Protein AF-A0A927Y6T2-F1 (afdb_monomer_lite)

Structure (mmCIF, N/CA/C/O backbone):
data_AF-A0A927Y6T2-F1
#
_entry.id   AF-A0A927Y6T2-F1
#
loop_
_atom_site.group_PDB
_atom_site.id
_atom_site.type_symbol
_atom_site.label_atom_id
_atom_site.label_alt_id
_atom_site.label_comp_id
_atom_site.label_asym_id
_atom_site.label_entity_id
_atom_site.label_seq_id
_atom_site.pdbx_PDB_ins_code
_atom_site.Cartn_x
_atom_site.Cartn_y
_atom_site.Cartn_z
_atom_site.occupancy
_atom_site.B_iso_or_equiv
_atom_site.auth_seq_id
_atom_site.auth_comp_id
_atom_site.auth_asym_id
_atom_site.auth_atom_id
_atom_site.pdbx_PDB_model_num
ATOM 1 N N . MET A 1 1 ? -35.048 -82.730 -4.575 1.00 40.22 1 MET A N 1
ATOM 2 C CA . MET A 1 1 ? -34.339 -83.095 -3.326 1.00 40.22 1 MET A CA 1
ATOM 3 C C . MET A 1 1 ? -33.021 -82.324 -3.272 1.00 40.22 1 MET A C 1
ATOM 5 O O . MET A 1 1 ? -32.353 -82.282 -4.293 1.00 40.22 1 MET A O 1
ATOM 9 N N . ARG A 1 2 ? -32.660 -81.798 -2.088 1.00 33.69 2 ARG A N 1
ATOM 10 C CA . ARG A 1 2 ? -31.383 -81.151 -1.676 1.00 33.69 2 ARG A CA 1
ATOM 11 C C . ARG A 1 2 ? -31.266 -79.612 -1.761 1.00 33.69 2 ARG A C 1
ATOM 13 O O . ARG A 1 2 ? -30.793 -79.053 -2.735 1.00 33.69 2 ARG A O 1
ATOM 20 N N . LYS A 1 3 ? -31.675 -78.995 -0.643 1.00 33.94 3 LYS A N 1
ATOM 21 C CA . LYS A 1 3 ? -30.929 -78.070 0.244 1.00 33.94 3 LYS A CA 1
ATOM 22 C C . LYS A 1 3 ? -30.087 -76.926 -0.366 1.00 33.94 3 LYS A C 1
ATOM 24 O O . LYS A 1 3 ? -28.969 -77.138 -0.808 1.00 33.94 3 LYS A O 1
ATOM 29 N N . THR A 1 4 ? -30.628 -75.711 -0.227 1.00 39.47 4 THR A N 1
ATOM 30 C CA . THR A 1 4 ? -30.092 -74.548 0.528 1.00 39.47 4 THR A CA 1
ATOM 31 C C . THR A 1 4 ? -28.570 -74.424 0.748 1.00 39.47 4 THR A C 1
ATOM 33 O O . THR A 1 4 ? -28.008 -75.260 1.456 1.00 39.47 4 THR A O 1
ATOM 36 N N . ASN A 1 5 ? -27.972 -73.287 0.347 1.00 39.94 5 ASN A N 1
ATOM 37 C CA . ASN A 1 5 ? -27.474 -72.220 1.249 1.00 39.94 5 ASN A CA 1
ATOM 38 C C . ASN A 1 5 ? -26.170 -71.481 0.809 1.00 39.94 5 ASN A C 1
ATOM 40 O O . ASN A 1 5 ? -25.277 -72.069 0.214 1.00 39.94 5 ASN A O 1
ATOM 44 N N . TYR A 1 6 ? -26.052 -70.250 1.342 1.00 34.34 6 TYR A N 1
ATOM 45 C CA . TYR A 1 6 ? -24.856 -69.556 1.878 1.00 34.34 6 TYR A CA 1
ATOM 46 C C . TYR A 1 6 ? -24.080 -68.516 1.005 1.00 34.34 6 TYR A C 1
ATOM 48 O O . TYR A 1 6 ? -23.145 -68.850 0.295 1.00 34.34 6 TYR A O 1
ATOM 56 N N . TYR A 1 7 ? -24.432 -67.231 1.223 1.00 39.09 7 TYR A N 1
ATOM 57 C CA . TYR A 1 7 ? -23.585 -66.046 1.543 1.00 39.09 7 TYR A CA 1
ATOM 58 C C . TYR A 1 7 ? -22.778 -65.249 0.477 1.00 39.09 7 TYR A C 1
ATOM 60 O O . TYR A 1 7 ? -21.766 -65.692 -0.043 1.00 39.09 7 TYR A O 1
ATOM 68 N N . ASN A 1 8 ? -23.203 -63.978 0.332 1.00 31.61 8 ASN A N 1
ATOM 69 C CA . ASN A 1 8 ? -22.466 -62.698 0.214 1.00 31.61 8 ASN A CA 1
ATOM 70 C C . ASN A 1 8 ? -21.178 -62.559 -0.631 1.00 31.61 8 ASN A C 1
ATOM 72 O O . ASN A 1 8 ? -20.121 -63.031 -0.234 1.00 31.61 8 ASN A O 1
ATOM 76 N N . SER A 1 9 ? -21.218 -61.643 -1.618 1.00 29.38 9 SER A N 1
ATOM 77 C CA . SER A 1 9 ? -20.502 -60.345 -1.547 1.00 29.38 9 SER A CA 1
ATOM 78 C C . SER A 1 9 ? -20.843 -59.398 -2.725 1.00 29.38 9 SER A C 1
ATOM 80 O O . SER A 1 9 ? -20.447 -59.645 -3.857 1.00 29.38 9 SER A O 1
ATOM 82 N N . ILE A 1 10 ? -21.598 -58.330 -2.426 1.00 48.00 10 ILE A N 1
ATOM 83 C CA . ILE A 1 10 ? -21.414 -56.884 -2.735 1.00 48.00 10 ILE A CA 1
ATOM 84 C C . ILE A 1 10 ? -20.350 -56.488 -3.822 1.00 48.00 10 ILE A C 1
ATOM 86 O O . ILE A 1 10 ? -19.271 -57.066 -3.832 1.00 48.00 10 ILE A O 1
ATOM 90 N N . TYR A 1 11 ? -20.489 -55.515 -4.755 1.00 34.22 11 TYR A N 1
ATOM 91 C CA . TYR A 1 11 ? -21.055 -54.146 -4.725 1.00 34.22 11 TYR A CA 1
ATOM 92 C C . TYR A 1 11 ? -21.439 -53.562 -6.116 1.00 34.22 11 TYR A C 1
ATOM 94 O O . TYR A 1 11 ? -20.718 -53.707 -7.096 1.00 34.22 11 TYR A O 1
ATOM 102 N N . ILE A 1 12 ? -22.552 -52.810 -6.108 1.00 40.97 12 ILE A N 1
ATOM 103 C CA . ILE A 1 12 ? -22.848 -51.478 -6.700 1.00 40.97 12 ILE A CA 1
ATOM 104 C C . ILE A 1 12 ? -22.361 -51.158 -8.130 1.00 40.97 12 ILE A C 1
ATOM 106 O O . ILE A 1 12 ? -21.185 -50.921 -8.397 1.00 40.97 12 ILE A O 1
ATOM 110 N N . GLN A 1 13 ? -23.339 -50.976 -9.026 1.00 32.34 13 GLN A N 1
ATOM 111 C CA . GLN A 1 13 ? -23.166 -50.488 -10.396 1.00 32.34 13 GLN A CA 1
ATOM 112 C C . GLN A 1 13 ? -22.947 -48.964 -10.467 1.00 32.34 13 GLN A C 1
ATOM 114 O O . GLN A 1 13 ? -23.752 -48.178 -9.965 1.00 32.34 13 GLN A O 1
ATOM 119 N N . ARG A 1 14 ? -21.878 -48.538 -11.156 1.00 34.53 14 ARG A N 1
ATOM 120 C CA . ARG A 1 14 ? -21.551 -47.130 -11.438 1.00 34.53 14 ARG A CA 1
ATOM 121 C C . ARG A 1 14 ? -22.257 -46.690 -12.732 1.00 34.53 14 ARG A C 1
ATOM 123 O O . ARG A 1 14 ? -21.874 -47.085 -13.829 1.00 34.53 14 ARG A O 1
ATOM 130 N N . ARG A 1 15 ? -23.310 -45.880 -12.592 1.00 37.84 15 ARG A N 1
ATOM 131 C CA . ARG A 1 15 ? -24.145 -45.349 -13.685 1.00 37.84 15 ARG A CA 1
ATOM 132 C C . ARG A 1 15 ? -23.370 -44.306 -14.512 1.00 37.84 15 ARG A C 1
ATOM 134 O O . ARG A 1 15 ? -22.972 -43.272 -13.986 1.00 37.84 15 ARG A O 1
ATOM 141 N N . GLN A 1 16 ? -23.167 -44.573 -15.804 1.00 46.00 16 GLN A N 1
ATOM 142 C CA . GLN A 1 16 ? -22.653 -43.619 -16.800 1.00 46.00 16 GLN A CA 1
ATOM 143 C C . GLN A 1 16 ? -23.782 -42.701 -17.304 1.00 46.00 16 GLN A C 1
ATOM 145 O O . GLN A 1 16 ? -24.806 -43.198 -17.765 1.00 46.00 16 GLN A O 1
ATOM 150 N N . ASN A 1 17 ? -23.570 -41.378 -17.298 1.00 40.16 17 ASN A N 1
ATOM 151 C CA . ASN A 1 17 ? -24.452 -40.392 -1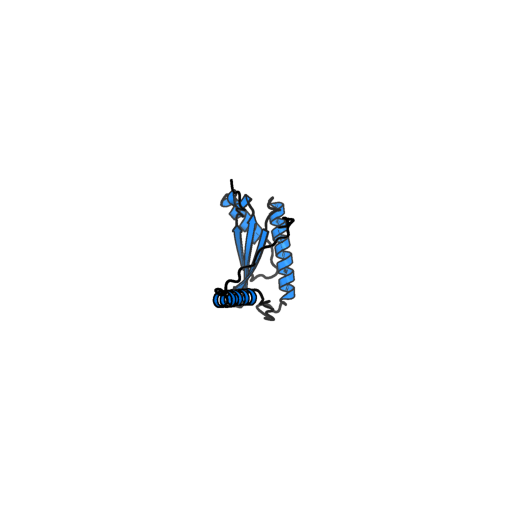7.943 1.00 40.16 17 ASN A CA 1
ATOM 152 C C . ASN A 1 17 ? -23.741 -39.732 -19.141 1.00 40.16 17 ASN A C 1
ATOM 154 O O . ASN A 1 17 ? -22.799 -38.959 -18.975 1.00 40.16 17 ASN A O 1
ATOM 158 N N . ARG A 1 18 ? -24.216 -40.020 -20.361 1.00 52.56 18 ARG A N 1
ATOM 159 C CA . ARG A 1 18 ? -23.760 -39.437 -21.641 1.00 52.56 18 ARG A CA 1
ATOM 160 C C . ARG A 1 18 ? -24.499 -38.129 -21.990 1.00 52.56 18 ARG A C 1
ATOM 162 O O . ARG A 1 18 ? -25.138 -38.048 -23.032 1.00 52.56 18 ARG A O 1
ATOM 169 N N . GLY A 1 19 ? -24.424 -37.114 -21.127 1.00 52.19 19 GLY A N 1
ATOM 170 C CA . GLY A 1 19 ? -25.128 -35.830 -21.326 1.00 52.19 19 GLY A CA 1
ATOM 171 C C . GLY A 1 19 ? -24.274 -34.557 -21.261 1.00 52.19 19 GLY A C 1
ATOM 172 O O . GLY A 1 19 ? -24.795 -33.479 -21.518 1.00 52.19 19 GLY A O 1
ATOM 173 N N . ASN A 1 20 ? -22.977 -34.644 -20.933 1.00 58.09 20 ASN A N 1
ATOM 174 C CA . ASN A 1 20 ? -22.231 -33.478 -20.425 1.00 58.09 20 ASN A CA 1
ATOM 175 C C . ASN A 1 20 ? -20.978 -33.106 -21.234 1.00 58.09 20 ASN A C 1
ATOM 177 O O . ASN A 1 20 ? -20.212 -32.254 -20.800 1.00 58.09 20 ASN A O 1
ATOM 181 N N . THR A 1 21 ? -20.732 -33.707 -22.400 1.00 59.34 21 THR A N 1
ATOM 182 C CA . THR A 1 21 ? -19.471 -33.479 -23.135 1.00 59.34 21 THR A CA 1
ATOM 183 C C . THR A 1 21 ? -19.350 -32.052 -23.671 1.00 59.34 21 THR A C 1
ATOM 185 O O . THR A 1 21 ? -18.297 -31.441 -23.533 1.00 59.34 21 THR A O 1
ATOM 188 N N . ARG A 1 22 ? -20.433 -31.469 -24.203 1.00 63.31 22 ARG A N 1
ATOM 189 C CA . ARG A 1 22 ? -20.444 -30.072 -24.684 1.00 63.31 22 ARG A CA 1
ATOM 190 C C . ARG A 1 22 ? -20.280 -29.052 -23.553 1.00 63.31 22 ARG A C 1
ATOM 192 O O . ARG A 1 22 ? -19.542 -28.087 -23.711 1.00 63.31 22 ARG A O 1
ATOM 199 N N . LEU A 1 23 ? -20.915 -29.297 -22.405 1.00 60.97 23 LEU A N 1
ATOM 200 C CA . LEU A 1 23 ? -20.782 -28.452 -21.213 1.00 60.97 23 LEU A CA 1
ATOM 201 C C . LEU A 1 23 ? -19.383 -28.565 -20.593 1.00 60.97 23 LEU A C 1
ATOM 203 O O . LEU A 1 23 ? -18.822 -27.560 -20.173 1.00 60.97 23 LEU A O 1
ATOM 207 N N . ALA A 1 24 ? -18.790 -29.762 -20.600 1.00 70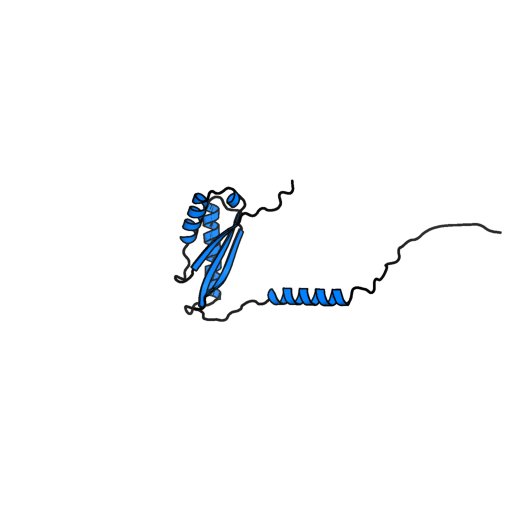.25 24 ALA A N 1
ATOM 208 C CA . ALA A 1 24 ? -17.421 -29.974 -20.140 1.00 70.25 24 ALA A CA 1
ATOM 209 C C . ALA A 1 24 ? -16.398 -29.248 -21.027 1.00 70.25 24 ALA A C 1
ATOM 211 O O . ALA A 1 24 ? -15.476 -28.628 -20.507 1.00 70.25 24 ALA A O 1
ATOM 212 N N . ILE A 1 25 ? -16.585 -29.262 -22.352 1.00 76.88 25 ILE A N 1
ATOM 213 C CA . ILE A 1 25 ? -15.715 -28.531 -23.288 1.00 76.88 25 ILE A CA 1
ATOM 214 C C . ILE A 1 25 ? -15.839 -27.016 -23.077 1.00 76.88 25 ILE A C 1
ATOM 216 O O . ILE A 1 25 ? -14.824 -26.328 -23.007 1.00 76.88 25 ILE A O 1
ATOM 220 N N . ALA A 1 26 ? -17.061 -26.497 -22.917 1.00 76.44 26 ALA A N 1
ATOM 221 C CA . ALA A 1 26 ? -17.281 -25.076 -22.645 1.00 76.44 26 ALA A CA 1
ATOM 222 C C . ALA A 1 26 ? -16.663 -24.638 -21.305 1.00 76.44 26 ALA A C 1
ATOM 224 O O . ALA A 1 26 ? -16.003 -23.605 -21.241 1.00 76.44 26 ALA A O 1
ATOM 225 N N . ALA A 1 27 ? -16.807 -25.448 -20.251 1.00 75.56 27 ALA A N 1
ATOM 226 C CA . ALA A 1 27 ? -16.199 -25.174 -18.951 1.00 75.56 27 ALA A CA 1
ATOM 227 C C . ALA A 1 27 ? -14.663 -25.163 -19.024 1.00 75.56 27 ALA A C 1
ATOM 229 O O . ALA A 1 27 ? -14.031 -24.269 -18.468 1.00 75.56 27 ALA A O 1
ATOM 230 N N . LEU A 1 28 ? -14.060 -26.104 -19.757 1.00 79.12 28 LEU A N 1
ATOM 231 C CA . LEU A 1 28 ? -12.610 -26.140 -19.967 1.00 79.12 28 LEU A CA 1
ATOM 232 C C . LEU A 1 28 ? -12.108 -24.924 -20.754 1.00 79.12 28 LEU A C 1
ATOM 234 O O . LEU A 1 28 ? -11.069 -24.376 -20.401 1.00 79.12 28 LEU A O 1
ATOM 238 N N . ALA A 1 29 ? -12.848 -24.466 -21.768 1.00 79.44 29 ALA A N 1
ATOM 239 C CA . ALA A 1 29 ? -12.498 -23.261 -22.518 1.00 79.44 29 ALA A CA 1
ATOM 240 C C . ALA A 1 29 ? -12.544 -22.002 -21.636 1.00 79.44 29 ALA A C 1
ATOM 242 O O . ALA A 1 29 ? -11.630 -21.185 -21.690 1.00 79.44 29 ALA A O 1
ATOM 243 N N . VAL A 1 30 ? -13.558 -21.870 -20.773 1.00 78.06 30 VAL A N 1
ATOM 244 C CA . VAL A 1 30 ? -13.659 -20.755 -19.817 1.00 78.06 30 VAL A CA 1
ATOM 245 C C . VAL A 1 30 ? -12.519 -20.795 -18.799 1.00 78.06 30 VAL A C 1
ATOM 247 O O . VAL A 1 30 ? -11.891 -19.769 -18.560 1.00 78.06 30 VAL A O 1
ATOM 250 N N . ILE A 1 31 ? -12.194 -21.969 -18.251 1.00 78.44 31 ILE A N 1
ATOM 251 C CA . ILE A 1 31 ? -11.050 -22.138 -17.341 1.00 78.44 31 ILE A CA 1
ATOM 252 C C . ILE A 1 31 ? -9.744 -21.764 -18.049 1.00 78.44 31 ILE A C 1
ATOM 254 O O . ILE A 1 31 ? -8.933 -21.044 -17.480 1.00 78.44 31 ILE A O 1
ATOM 258 N N . PHE A 1 32 ? -9.560 -22.182 -19.304 1.00 75.19 32 PHE A N 1
ATOM 259 C CA . PHE A 1 32 ? -8.371 -21.850 -20.088 1.00 75.19 32 PHE A CA 1
ATOM 260 C C . PHE A 1 32 ? -8.256 -20.344 -20.357 1.00 75.19 32 PHE A C 1
ATOM 262 O O . PHE A 1 32 ? -7.172 -19.789 -20.224 1.00 75.19 32 PHE A O 1
ATOM 269 N N . ILE A 1 33 ? -9.368 -19.667 -20.663 1.00 73.56 33 ILE A N 1
ATOM 270 C CA . ILE A 1 33 ? -9.420 -18.208 -20.825 1.00 73.56 33 ILE A CA 1
ATOM 271 C C . ILE A 1 33 ? -9.069 -17.508 -19.503 1.00 73.56 33 ILE A C 1
ATOM 273 O O . ILE A 1 33 ? -8.214 -16.628 -19.493 1.00 73.56 33 ILE A O 1
ATOM 277 N N . ILE A 1 34 ? -9.662 -17.928 -18.380 1.00 70.69 34 ILE A N 1
ATOM 278 C CA . ILE A 1 34 ? -9.364 -17.377 -17.047 1.00 70.69 34 ILE A CA 1
ATOM 279 C C . ILE A 1 34 ? -7.879 -17.572 -16.698 1.00 70.69 34 ILE A C 1
ATOM 281 O O . ILE A 1 34 ? -7.220 -16.630 -16.265 1.00 70.69 34 ILE A O 1
ATOM 285 N N . CYS A 1 35 ? -7.325 -18.762 -16.941 1.00 66.50 35 CYS A N 1
ATOM 286 C CA . CYS A 1 35 ? -5.905 -19.039 -16.732 1.00 66.50 35 CYS A CA 1
ATOM 287 C C . CYS A 1 35 ? -5.008 -18.214 -17.668 1.00 66.50 35 CYS A C 1
ATOM 289 O O . CYS A 1 35 ? -3.954 -17.758 -17.241 1.00 66.50 35 CYS A O 1
ATOM 291 N N . PHE A 1 36 ? -5.423 -17.975 -18.914 1.00 64.12 36 PHE A N 1
ATOM 292 C CA . PHE A 1 36 ? -4.676 -17.153 -19.867 1.00 64.12 36 PHE A CA 1
ATOM 293 C C . PHE A 1 36 ? -4.618 -15.677 -19.435 1.00 64.12 36 PHE A C 1
ATOM 295 O O . PHE A 1 36 ? -3.563 -15.057 -19.542 1.00 64.12 36 PHE A O 1
ATOM 302 N N . PHE A 1 37 ? -5.695 -15.135 -18.853 1.00 58.84 37 PHE A N 1
ATOM 303 C CA . PHE A 1 37 ? -5.696 -13.785 -18.271 1.00 58.84 37 PHE A CA 1
ATOM 304 C C . PHE A 1 37 ? -4.860 -13.666 -16.983 1.00 58.84 37 PHE A C 1
ATOM 306 O O . PHE A 1 37 ? -4.368 -12.582 -16.684 1.00 58.84 37 PHE A O 1
ATOM 313 N N . MET A 1 38 ? -4.653 -14.756 -16.237 1.00 53.59 38 MET A N 1
ATOM 314 C CA . MET A 1 38 ? -3.828 -14.756 -15.017 1.00 53.59 38 MET A CA 1
ATOM 315 C C . MET A 1 38 ? -2.321 -14.945 -15.277 1.00 53.59 38 MET A C 1
ATOM 317 O O . MET A 1 38 ? -1.523 -14.737 -14.366 1.00 53.59 38 MET A O 1
ATOM 321 N N . VAL A 1 39 ? -1.912 -15.344 -16.491 1.00 53.56 39 VAL A N 1
ATOM 322 C CA . VAL A 1 39 ? -0.529 -15.764 -16.815 1.00 53.56 39 VAL A CA 1
ATOM 323 C C . VAL A 1 39 ? 0.149 -14.829 -17.824 1.00 53.56 39 VAL A C 1
ATOM 325 O O . VAL A 1 39 ? 1.070 -15.223 -18.529 1.00 53.56 39 VAL A O 1
ATOM 328 N N . LEU A 1 40 ? -0.230 -13.554 -17.879 1.00 46.19 40 LEU A N 1
ATOM 329 C CA . LEU A 1 40 ? 0.653 -12.550 -18.473 1.00 46.19 40 LEU A CA 1
ATOM 330 C C . LEU A 1 40 ? 1.523 -11.966 -17.356 1.00 46.19 40 LEU A C 1
ATOM 332 O O . LEU A 1 40 ? 1.114 -10.990 -16.727 1.00 46.19 40 LEU A O 1
ATOM 336 N N . PRO A 1 41 ? 2.731 -12.506 -17.082 1.00 48.19 41 PRO A N 1
ATOM 337 C CA . PRO A 1 41 ? 3.742 -11.678 -16.464 1.00 48.19 41 PRO A CA 1
ATOM 338 C C . PRO A 1 41 ? 3.970 -10.537 -17.452 1.00 48.19 41 PRO A C 1
ATOM 340 O O . PRO A 1 41 ? 4.545 -10.738 -18.525 1.00 48.19 41 PRO A O 1
ATOM 343 N N . VAL A 1 42 ? 3.465 -9.347 -17.127 1.00 53.41 42 VAL A N 1
ATOM 344 C CA . VAL A 1 42 ? 3.843 -8.115 -17.814 1.00 53.41 42 VAL A CA 1
ATOM 345 C C . VAL A 1 42 ? 5.306 -7.874 -17.450 1.00 53.41 42 VAL A C 1
ATOM 347 O O . VAL A 1 42 ? 5.650 -7.043 -16.620 1.00 53.41 42 VAL A O 1
ATOM 350 N N . ASN A 1 43 ? 6.194 -8.645 -18.074 1.00 45.56 43 ASN A N 1
ATOM 351 C CA . ASN A 1 43 ? 7.594 -8.310 -18.225 1.00 45.56 43 ASN A CA 1
ATOM 352 C C . ASN A 1 43 ? 7.642 -7.208 -19.281 1.00 45.56 43 ASN A C 1
ATOM 354 O O . ASN A 1 43 ? 8.091 -7.406 -20.411 1.00 45.56 43 ASN A O 1
ATOM 358 N N . GLY A 1 44 ? 7.097 -6.047 -18.927 1.00 41.06 44 GLY A N 1
ATOM 359 C CA . GLY A 1 44 ? 7.302 -4.835 -19.681 1.00 41.06 44 GLY A CA 1
ATOM 360 C C . GLY A 1 44 ? 8.766 -4.461 -19.527 1.00 41.06 44 GLY A C 1
ATOM 361 O O . GLY A 1 44 ? 9.126 -3.741 -18.604 1.00 41.06 44 GLY A O 1
ATOM 362 N N . LYS A 1 45 ? 9.621 -4.917 -20.449 1.00 43.06 45 LYS A N 1
ATOM 363 C CA . LYS A 1 45 ? 10.870 -4.219 -20.793 1.00 43.06 45 LYS A CA 1
ATOM 364 C C . LYS A 1 45 ? 10.494 -2.901 -21.472 1.00 43.06 45 LYS A C 1
ATOM 366 O O . LYS A 1 45 ? 10.721 -2.701 -22.657 1.00 43.06 45 LYS A O 1
ATOM 371 N N . GLY A 1 46 ? 9.817 -2.044 -20.728 1.00 42.12 46 GLY A N 1
ATOM 372 C CA . GLY A 1 46 ? 9.478 -0.703 -21.131 1.00 42.12 46 GLY A CA 1
ATOM 373 C C . GLY A 1 46 ? 10.277 0.226 -20.251 1.00 42.12 46 GLY A C 1
ATOM 374 O O . GLY A 1 46 ? 10.030 0.321 -19.052 1.00 42.12 46 GLY A O 1
ATOM 375 N N . THR A 1 47 ? 11.263 0.884 -20.841 1.00 47.34 47 THR A N 1
ATOM 376 C CA . THR A 1 47 ? 11.852 2.093 -20.277 1.00 47.34 47 THR A CA 1
ATOM 377 C C . THR A 1 47 ? 10.771 3.172 -20.290 1.00 47.34 47 THR A C 1
ATOM 379 O O . THR A 1 47 ? 10.706 3.973 -21.216 1.00 47.34 47 THR A O 1
ATOM 382 N N . TYR A 1 48 ? 9.864 3.134 -19.316 1.00 52.09 48 TYR A N 1
ATOM 383 C CA . TYR A 1 48 ? 8.845 4.157 -19.122 1.00 52.09 48 TYR A CA 1
ATOM 384 C C . TYR A 1 48 ? 9.328 5.140 -18.050 1.00 52.09 48 TYR A C 1
ATOM 386 O O . TYR A 1 48 ? 9.685 4.737 -16.937 1.00 52.09 48 TYR A O 1
ATOM 394 N N . GLY A 1 49 ? 9.369 6.418 -18.432 1.00 54.34 49 GLY A N 1
ATOM 395 C CA . GLY A 1 49 ? 9.543 7.574 -17.553 1.00 54.34 49 GLY A CA 1
ATOM 396 C C . GLY A 1 49 ? 10.976 8.072 -17.408 1.00 54.34 49 GLY A C 1
ATOM 397 O O . GLY A 1 49 ? 11.316 9.108 -17.959 1.00 54.34 49 GLY A O 1
ATOM 398 N N . ASN A 1 50 ? 11.831 7.345 -16.684 1.00 58.94 50 ASN A N 1
ATOM 399 C CA . ASN A 1 50 ? 13.032 7.962 -16.089 1.00 58.94 50 ASN A CA 1
ATOM 400 C C . ASN A 1 50 ? 14.353 7.194 -16.299 1.00 58.94 50 ASN A C 1
ATOM 402 O O . ASN A 1 50 ? 15.350 7.469 -15.636 1.00 58.94 50 ASN A O 1
ATOM 406 N N . GLY A 1 51 ? 14.388 6.203 -17.199 1.00 66.81 51 GLY A N 1
ATOM 407 C CA . GLY A 1 51 ? 15.592 5.388 -17.451 1.00 66.81 51 GLY A CA 1
ATOM 408 C C . GLY A 1 51 ? 15.959 4.413 -16.319 1.00 66.81 51 GLY A C 1
ATOM 409 O O . GLY A 1 51 ? 16.987 3.742 -16.390 1.00 66.81 51 GLY A O 1
ATOM 410 N N . VAL A 1 52 ? 15.112 4.310 -15.293 1.00 77.25 52 VAL A N 1
ATOM 411 C CA . VAL A 1 52 ? 15.239 3.371 -14.173 1.00 77.25 52 VAL A CA 1
ATOM 412 C C . VAL A 1 52 ? 14.715 1.994 -14.593 1.00 77.25 52 VAL A C 1
ATOM 414 O O . VAL A 1 52 ? 13.707 1.887 -15.295 1.00 77.25 52 VAL A O 1
ATOM 417 N N . SER A 1 53 ? 15.412 0.926 -14.195 1.00 83.12 53 SER A N 1
ATOM 418 C CA . SER A 1 53 ? 15.017 -0.439 -14.550 1.00 83.12 53 SER A CA 1
ATOM 419 C C . SER A 1 53 ? 13.774 -0.883 -13.776 1.00 83.12 53 SER A C 1
ATOM 421 O O . SER A 1 53 ? 13.534 -0.467 -12.642 1.00 83.12 53 SER A O 1
ATOM 423 N N . GLU A 1 54 ? 12.993 -1.786 -14.368 1.00 83.00 54 GLU A N 1
ATOM 424 C CA . GLU A 1 54 ? 11.823 -2.370 -13.703 1.00 83.00 54 GLU A CA 1
ATOM 425 C C . GLU A 1 54 ? 12.203 -3.112 -12.406 1.00 83.00 54 GLU A C 1
ATOM 427 O O . GLU A 1 54 ? 11.454 -3.083 -11.436 1.00 83.00 54 GLU A O 1
ATOM 432 N N . GLU A 1 55 ? 13.398 -3.709 -12.338 1.00 86.25 55 GLU A N 1
ATOM 433 C CA . GLU A 1 55 ? 13.926 -4.340 -11.119 1.00 86.25 55 GLU A CA 1
ATOM 434 C C . GLU A 1 55 ? 14.144 -3.324 -9.988 1.00 86.25 55 GLU A C 1
ATOM 436 O O . GLU A 1 55 ? 13.838 -3.603 -8.827 1.00 86.25 55 GLU A O 1
ATOM 441 N N . THR A 1 56 ? 14.636 -2.124 -10.317 1.00 86.06 56 THR A N 1
ATOM 442 C CA . THR A 1 56 ? 14.782 -1.039 -9.343 1.00 86.06 56 THR A CA 1
ATOM 443 C C . THR A 1 56 ? 13.421 -0.584 -8.824 1.00 86.06 56 THR A C 1
ATOM 445 O O . THR A 1 56 ? 13.262 -0.445 -7.611 1.00 86.06 56 THR A O 1
ATOM 448 N N . TYR A 1 57 ? 12.420 -0.441 -9.699 1.00 86.94 57 TYR A N 1
ATOM 449 C CA . TYR A 1 57 ? 11.055 -0.146 -9.256 1.00 86.94 57 TYR A CA 1
ATOM 450 C C . TYR A 1 57 ? 10.507 -1.242 -8.346 1.00 86.94 57 TYR A C 1
ATOM 452 O O . TYR A 1 57 ? 10.022 -0.933 -7.266 1.00 86.94 57 TYR A O 1
ATOM 460 N N . GLN A 1 58 ? 10.662 -2.521 -8.695 1.00 88.88 58 GLN A N 1
ATOM 461 C CA . GLN A 1 58 ? 10.221 -3.626 -7.834 1.00 88.88 58 GLN A CA 1
ATOM 462 C C . GLN A 1 58 ? 10.861 -3.580 -6.438 1.00 88.88 58 GLN A C 1
ATOM 464 O O . GLN A 1 58 ? 10.198 -3.882 -5.439 1.00 88.88 58 GLN A O 1
ATOM 469 N N . ALA A 1 59 ? 12.136 -3.189 -6.347 1.00 90.44 59 ALA A N 1
ATOM 470 C CA . ALA A 1 59 ? 12.814 -3.003 -5.069 1.00 90.44 59 ALA A CA 1
ATOM 471 C C . ALA A 1 59 ? 12.217 -1.835 -4.266 1.00 90.44 59 ALA A C 1
ATOM 473 O O . ALA A 1 59 ? 11.938 -1.998 -3.076 1.00 90.44 59 ALA A O 1
ATOM 474 N N . TRP A 1 60 ? 11.967 -0.691 -4.909 1.00 92.31 60 TRP A N 1
ATOM 475 C CA . TRP A 1 60 ? 11.324 0.468 -4.281 1.00 92.31 60 TRP A CA 1
ATOM 476 C C . TRP A 1 60 ? 9.901 0.167 -3.828 1.00 92.31 60 TRP A C 1
ATOM 478 O O . TRP A 1 60 ? 9.550 0.450 -2.691 1.00 92.31 60 TRP A O 1
ATOM 488 N N . GLU A 1 61 ? 9.104 -0.487 -4.667 1.00 91.75 61 GLU A N 1
ATOM 489 C CA . GLU A 1 61 ? 7.749 -0.923 -4.343 1.00 91.75 61 GLU A CA 1
ATOM 490 C C . GLU A 1 61 ? 7.725 -1.869 -3.133 1.00 91.75 61 GLU A C 1
ATOM 492 O O . GLU A 1 61 ? 6.840 -1.793 -2.278 1.00 91.75 61 GLU A O 1
ATOM 497 N N . LYS A 1 62 ? 8.700 -2.782 -3.040 1.00 92.44 62 LYS A N 1
ATOM 498 C CA . LYS A 1 62 ? 8.827 -3.694 -1.899 1.00 92.44 62 LYS A CA 1
ATOM 499 C C . LYS A 1 62 ? 9.201 -2.951 -0.617 1.00 92.44 62 LYS A C 1
ATOM 501 O O . LYS A 1 62 ? 8.614 -3.251 0.421 1.00 92.44 62 LYS A O 1
ATOM 506 N N . ALA A 1 63 ? 10.151 -2.020 -0.690 1.00 92.75 63 ALA A N 1
ATOM 507 C CA . ALA A 1 63 ? 10.538 -1.185 0.445 1.00 92.75 63 ALA A CA 1
ATOM 508 C C . ALA A 1 63 ? 9.357 -0.325 0.914 1.00 92.75 63 ALA A C 1
ATOM 510 O O . ALA A 1 63 ? 8.969 -0.399 2.073 1.00 92.75 63 ALA A O 1
ATOM 511 N N . TYR A 1 64 ? 8.682 0.344 -0.018 1.00 93.00 64 TYR A N 1
ATOM 512 C CA . TYR A 1 64 ? 7.517 1.175 0.261 1.00 93.00 64 TYR A CA 1
ATOM 513 C C . TYR A 1 64 ? 6.387 0.402 0.957 1.00 93.00 64 TYR A C 1
ATOM 515 O O . TYR A 1 64 ? 5.830 0.863 1.951 1.00 93.00 64 TYR A O 1
ATOM 523 N N . ARG A 1 65 ? 6.083 -0.826 0.506 1.00 92.31 65 ARG A N 1
ATOM 524 C CA . ARG A 1 65 ? 5.113 -1.696 1.201 1.00 92.31 65 ARG A CA 1
ATOM 525 C C . ARG A 1 65 ? 5.532 -2.010 2.639 1.00 92.31 65 ARG A C 1
ATOM 527 O O . ARG A 1 65 ? 4.667 -2.109 3.507 1.00 92.31 65 ARG A O 1
ATOM 534 N N . SER A 1 66 ? 6.830 -2.183 2.889 1.00 92.44 66 SER A N 1
ATOM 535 C CA . SER A 1 66 ? 7.365 -2.391 4.238 1.00 92.44 66 SER A CA 1
ATOM 536 C C . SER A 1 66 ? 7.188 -1.145 5.107 1.00 92.44 66 SER A C 1
ATOM 538 O O . SER A 1 66 ? 6.724 -1.259 6.239 1.00 92.44 66 SER A O 1
ATOM 540 N N . ASP A 1 67 ? 7.474 0.036 4.565 1.00 92.69 67 ASP A N 1
ATOM 541 C CA . ASP A 1 67 ? 7.366 1.307 5.287 1.00 92.69 67 ASP A CA 1
ATOM 542 C C . ASP A 1 67 ? 5.904 1.626 5.639 1.00 92.69 67 ASP A C 1
ATOM 544 O O . ASP A 1 67 ? 5.577 1.940 6.786 1.00 92.69 67 ASP A O 1
ATOM 548 N N . VAL A 1 68 ? 4.982 1.432 4.687 1.00 92.62 68 VAL A N 1
ATOM 549 C CA . VAL A 1 68 ? 3.530 1.522 4.924 1.00 92.62 68 VAL A CA 1
ATOM 550 C C . VAL A 1 68 ? 3.098 0.551 6.026 1.00 92.62 68 VAL A C 1
ATOM 552 O O . VAL A 1 68 ? 2.334 0.911 6.925 1.00 92.62 68 VAL A O 1
ATOM 555 N N . LYS A 1 69 ? 3.605 -0.687 6.000 1.00 91.69 69 LYS A N 1
ATOM 556 C CA . LYS A 1 69 ? 3.297 -1.693 7.021 1.00 91.69 69 LYS A CA 1
ATOM 557 C C . LYS A 1 69 ? 3.808 -1.287 8.405 1.00 91.69 69 LYS A C 1
ATOM 559 O O . LYS A 1 69 ? 3.120 -1.530 9.400 1.00 91.69 69 LYS A O 1
ATOM 564 N N . GLU A 1 70 ? 4.970 -0.650 8.488 1.00 93.50 70 GLU A N 1
ATOM 565 C CA . GLU A 1 70 ? 5.508 -0.123 9.741 1.00 93.50 70 GLU A CA 1
ATOM 566 C C . GLU A 1 70 ? 4.630 1.006 10.302 1.00 93.50 70 GLU A C 1
ATOM 568 O O . GLU A 1 70 ? 4.295 0.990 11.489 1.00 93.50 70 GLU A O 1
ATOM 573 N N . VAL A 1 71 ? 4.188 1.943 9.455 1.00 93.12 71 VAL A N 1
ATOM 574 C CA . VAL A 1 71 ? 3.254 3.017 9.845 1.00 93.12 71 VAL A CA 1
ATOM 575 C C . VAL A 1 71 ? 1.960 2.438 10.417 1.00 93.12 71 VAL A C 1
ATOM 577 O O . VAL A 1 71 ? 1.530 2.830 11.505 1.00 93.12 71 VAL A O 1
ATOM 580 N N . LEU A 1 72 ? 1.365 1.462 9.725 1.00 92.44 72 LEU A N 1
ATOM 581 C CA . LEU A 1 72 ? 0.154 0.778 10.184 1.00 92.44 72 LEU A CA 1
ATOM 582 C C . LEU A 1 72 ? 0.378 0.090 11.535 1.00 92.44 72 LEU A C 1
ATOM 584 O O . LEU A 1 72 ? -0.443 0.216 12.442 1.00 92.44 72 LEU A O 1
ATOM 588 N N . THR A 1 73 ? 1.525 -0.565 11.712 1.00 92.00 73 THR A N 1
ATOM 589 C CA . THR A 1 73 ? 1.894 -1.217 12.977 1.00 92.00 73 THR A CA 1
ATOM 590 C C . THR A 1 73 ? 2.003 -0.203 14.121 1.00 92.00 73 THR A C 1
ATOM 592 O O . THR A 1 73 ? 1.429 -0.420 15.187 1.00 92.00 73 THR A O 1
ATOM 595 N N . LYS A 1 74 ? 2.645 0.953 13.895 1.00 93.00 74 LYS A N 1
ATOM 596 C CA . LYS A 1 74 ? 2.749 2.045 14.886 1.00 93.00 74 LYS A CA 1
ATOM 597 C C . LYS A 1 74 ? 1.391 2.637 15.276 1.00 93.00 74 LYS A C 1
ATOM 599 O O . LYS A 1 74 ? 1.237 3.118 16.394 1.00 93.00 74 LYS A O 1
ATOM 604 N N . LYS A 1 75 ? 0.404 2.586 14.378 1.00 89.12 75 LYS A N 1
ATOM 605 C CA . LYS A 1 75 ? -0.983 3.021 14.625 1.00 89.12 75 LYS A CA 1
ATOM 606 C C . LYS A 1 75 ? -1.872 1.913 15.229 1.00 89.12 75 LYS A C 1
ATOM 608 O O . LYS A 1 75 ? -3.06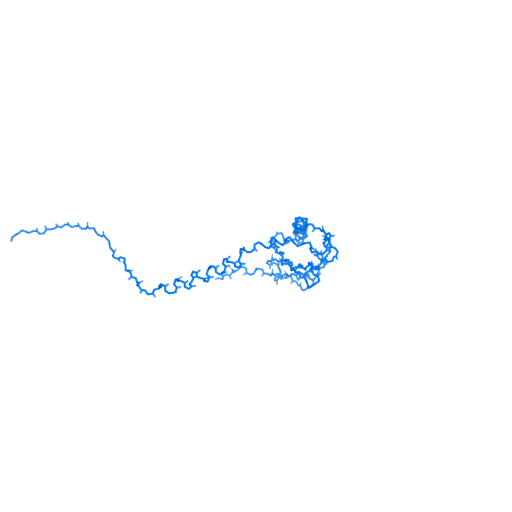8 2.130 15.424 1.00 89.12 75 LYS A O 1
ATOM 613 N N . GLY A 1 76 ? -1.308 0.747 15.563 1.00 92.19 76 GLY A N 1
ATOM 614 C CA . GLY A 1 76 ? -2.043 -0.382 16.147 1.00 92.19 76 GLY A CA 1
ATOM 615 C C . GLY A 1 76 ? -2.923 -1.126 15.138 1.00 92.19 76 GLY A C 1
ATOM 616 O O . GLY A 1 76 ? -4.014 -1.573 15.487 1.00 92.19 76 GLY A O 1
ATOM 617 N N . LEU A 1 77 ? -2.481 -1.181 13.879 1.00 88.81 77 LEU A N 1
ATOM 618 C CA . LEU A 1 77 ? -3.120 -1.870 12.753 1.00 88.81 77 LEU A CA 1
ATOM 619 C C . LEU A 1 77 ? -2.176 -2.953 12.188 1.00 88.81 77 LEU A C 1
ATOM 621 O O . LEU A 1 77 ? -2.022 -3.119 10.974 1.00 88.81 77 LEU A O 1
ATOM 625 N N . ASP A 1 78 ? -1.485 -3.670 13.072 1.00 88.06 78 ASP A N 1
ATOM 626 C CA . ASP A 1 78 ? -0.456 -4.674 12.772 1.00 88.06 78 ASP A CA 1
ATOM 627 C C . ASP A 1 78 ? -0.984 -5.853 11.942 1.00 88.06 78 ASP A C 1
ATOM 629 O O . ASP A 1 78 ? -0.260 -6.399 11.108 1.00 88.06 78 ASP A O 1
ATOM 633 N N . MET A 1 79 ? -2.272 -6.173 12.059 1.00 86.25 79 MET A N 1
ATOM 634 C CA . MET A 1 79 ? -2.932 -7.230 11.286 1.00 86.25 79 MET A CA 1
ATOM 635 C C . MET A 1 79 ? -3.400 -6.775 9.892 1.00 86.25 79 MET A C 1
ATOM 637 O O . MET A 1 79 ? -4.108 -7.510 9.208 1.00 86.25 79 MET A O 1
ATOM 641 N N . SER A 1 80 ? -2.995 -5.583 9.427 1.00 85.50 80 SER A N 1
ATOM 642 C CA . SER A 1 80 ? -3.456 -5.057 8.131 1.00 85.50 80 SER A CA 1
ATOM 643 C C . SER A 1 80 ? -2.915 -5.839 6.933 1.00 85.50 80 SER A C 1
ATOM 645 O O . SER A 1 80 ? -1.703 -6.040 6.817 1.00 85.50 80 SER A O 1
ATOM 647 N N . GLY A 1 81 ? -3.778 -6.187 5.983 1.00 86.38 81 GLY A N 1
ATOM 648 C CA . GLY A 1 81 ? -3.351 -6.583 4.639 1.00 86.38 81 GLY A CA 1
ATOM 649 C C . GLY A 1 81 ? -3.032 -5.344 3.803 1.00 86.38 81 GLY A C 1
ATOM 650 O O . GLY A 1 81 ? -3.809 -4.396 3.826 1.00 86.38 81 GLY A O 1
ATOM 651 N N . VAL A 1 82 ? -1.914 -5.334 3.071 1.00 88.25 82 VAL A N 1
ATOM 652 C CA . VAL A 1 82 ? -1.558 -4.240 2.150 1.00 88.25 82 VAL A CA 1
ATOM 653 C C . VAL A 1 82 ? -1.387 -4.814 0.752 1.00 88.25 82 VAL A C 1
ATOM 655 O O . VAL A 1 82 ? -0.487 -5.619 0.513 1.00 88.25 82 VAL A O 1
ATOM 658 N N . THR A 1 83 ? -2.242 -4.378 -0.163 1.00 87.19 83 THR A N 1
ATOM 659 C CA . THR A 1 83 ? -2.171 -4.701 -1.587 1.00 87.19 83 THR A CA 1
ATOM 660 C C . THR A 1 83 ? -1.820 -3.433 -2.343 1.00 87.19 83 THR A C 1
ATOM 662 O O . THR A 1 83 ? -2.410 -2.388 -2.097 1.00 87.19 83 THR A O 1
ATOM 665 N N . MET A 1 84 ? -0.856 -3.519 -3.255 1.00 87.38 84 MET A N 1
ATOM 666 C CA . MET A 1 84 ? -0.467 -2.394 -4.097 1.00 87.38 84 MET A CA 1
ATOM 667 C C . MET A 1 84 ? -0.611 -2.792 -5.557 1.00 87.38 84 MET A C 1
ATOM 669 O O . MET A 1 84 ? -0.005 -3.773 -5.993 1.00 87.38 84 MET A O 1
ATOM 673 N N . THR A 1 85 ? -1.416 -2.040 -6.294 1.00 86.25 85 THR A N 1
ATOM 674 C CA . THR A 1 85 ? -1.662 -2.238 -7.718 1.00 86.25 85 THR A CA 1
ATOM 675 C C . THR A 1 85 ? -1.034 -1.090 -8.488 1.00 86.25 85 THR A C 1
ATOM 677 O O . THR A 1 85 ? -1.223 0.070 -8.142 1.00 86.25 85 THR A O 1
ATOM 680 N N . LYS A 1 86 ? -0.264 -1.433 -9.520 1.00 88.12 86 LYS A N 1
ATOM 681 C CA . LYS A 1 86 ? 0.399 -0.480 -10.406 1.00 88.12 86 LYS A CA 1
ATOM 682 C C . LYS A 1 86 ? -0.401 -0.337 -11.694 1.00 88.12 86 LYS A C 1
ATOM 684 O O . LYS A 1 86 ? -0.675 -1.340 -12.358 1.00 88.12 86 LYS A O 1
ATOM 689 N N . THR A 1 87 ? -0.696 0.898 -12.066 1.00 82.38 87 THR A N 1
ATOM 690 C CA . THR A 1 87 ? -1.263 1.294 -13.355 1.00 82.38 87 THR A CA 1
ATOM 691 C C . THR A 1 87 ? -0.358 2.324 -14.029 1.00 82.38 87 THR A C 1
ATOM 693 O O . THR A 1 87 ? 0.567 2.862 -13.420 1.00 82.38 87 THR A O 1
ATOM 696 N N . TYR A 1 88 ? -0.581 2.553 -15.321 1.00 80.88 88 TYR A N 1
ATOM 697 C CA . TYR A 1 88 ? 0.160 3.538 -16.104 1.00 80.88 88 TYR A CA 1
ATOM 698 C C . TYR A 1 88 ? -0.823 4.548 -16.683 1.00 80.88 88 TYR A C 1
ATOM 700 O O . TYR A 1 88 ? -1.844 4.149 -17.251 1.00 80.88 88 TYR A O 1
ATOM 708 N N . ARG A 1 89 ? -0.503 5.834 -16.551 1.00 75.88 89 ARG A N 1
ATOM 709 C CA . ARG A 1 89 ? -1.221 6.924 -17.217 1.00 75.88 89 ARG A CA 1
ATOM 710 C C . ARG A 1 89 ? -0.821 6.989 -18.699 1.00 75.88 89 ARG A C 1
ATOM 712 O O . ARG A 1 89 ? 0.162 6.379 -19.119 1.00 75.88 89 ARG A O 1
ATOM 719 N N . GLU A 1 90 ? -1.589 7.721 -19.506 1.00 75.25 90 GLU A N 1
ATOM 720 C CA . GLU A 1 90 ? -1.324 7.940 -20.938 1.00 75.25 90 GLU A CA 1
ATOM 721 C C . GLU A 1 90 ? 0.073 8.523 -21.238 1.00 75.25 90 GLU A C 1
ATOM 723 O O . GLU A 1 90 ? 0.634 8.242 -22.294 1.00 75.25 90 GLU A O 1
ATOM 728 N N . ASP A 1 91 ? 0.656 9.289 -20.310 1.00 72.75 91 ASP A N 1
ATOM 729 C CA . ASP A 1 91 ? 2.019 9.844 -20.395 1.00 72.75 91 ASP A CA 1
ATOM 730 C C . ASP A 1 91 ? 3.121 8.841 -19.990 1.00 72.75 91 ASP A C 1
ATOM 732 O O . ASP A 1 91 ? 4.312 9.138 -20.096 1.00 72.75 91 ASP A O 1
ATOM 736 N N . GLY A 1 92 ? 2.741 7.636 -19.557 1.00 71.06 92 GLY A N 1
ATOM 737 C CA . GLY A 1 92 ? 3.652 6.604 -19.070 1.00 71.06 92 GLY A CA 1
ATOM 738 C C . GLY A 1 92 ? 4.070 6.767 -17.606 1.00 71.06 92 GLY A C 1
ATOM 739 O O . GLY A 1 92 ? 4.866 5.950 -17.131 1.00 71.06 92 GLY A O 1
ATOM 740 N N . ALA A 1 93 ? 3.542 7.764 -16.886 1.00 76.00 93 ALA A N 1
ATOM 741 C CA . ALA A 1 93 ? 3.733 7.899 -15.446 1.00 76.00 93 ALA A CA 1
ATOM 742 C C . ALA A 1 93 ? 3.071 6.734 -14.695 1.00 76.00 93 ALA A C 1
ATOM 744 O O . ALA A 1 93 ? 2.067 6.164 -15.138 1.00 76.00 93 ALA A O 1
ATOM 745 N N . ARG A 1 94 ? 3.661 6.359 -13.554 1.00 82.56 94 ARG A N 1
ATOM 746 C CA . ARG A 1 94 ? 3.158 5.273 -12.708 1.00 82.56 94 ARG A CA 1
ATOM 747 C C . ARG A 1 94 ? 2.144 5.817 -11.711 1.00 82.56 94 ARG A C 1
ATOM 749 O O . ARG A 1 94 ? 2.440 6.730 -10.946 1.00 82.56 94 ARG A O 1
ATOM 756 N N . GLU A 1 95 ? 0.980 5.190 -11.693 1.00 84.19 95 GLU A N 1
ATOM 757 C CA . GLU A 1 95 ? -0.047 5.409 -10.684 1.00 84.19 95 GLU A CA 1
ATOM 758 C C . GLU A 1 95 ? -0.145 4.162 -9.806 1.00 84.19 95 GLU A C 1
ATOM 760 O O . GLU A 1 95 ? -0.091 3.026 -10.289 1.00 84.19 95 GLU A O 1
ATOM 765 N N . TYR A 1 96 ? -0.272 4.374 -8.501 1.00 85.62 96 TYR A N 1
ATOM 766 C CA . TYR A 1 96 ? -0.372 3.303 -7.524 1.00 85.62 96 TYR A CA 1
ATOM 767 C C . TYR A 1 96 ? -1.683 3.398 -6.753 1.00 85.62 96 TYR A C 1
ATOM 769 O O . TYR A 1 96 ? -1.985 4.401 -6.107 1.00 85.62 96 TYR A O 1
ATOM 777 N N . GLU A 1 97 ? -2.433 2.302 -6.750 1.00 88.31 97 GLU A N 1
ATOM 778 C CA . GLU A 1 97 ? -3.547 2.093 -5.833 1.00 88.31 97 GLU A CA 1
ATOM 779 C C . GLU A 1 97 ? -3.068 1.224 -4.665 1.00 88.31 97 GLU A C 1
ATOM 781 O O . GLU A 1 97 ? -2.662 0.074 -4.850 1.00 88.31 97 GLU A O 1
ATOM 786 N N . VAL A 1 98 ? -3.101 1.771 -3.450 1.00 85.50 98 VAL A N 1
ATOM 787 C CA . VAL A 1 98 ? -2.728 1.076 -2.215 1.00 85.50 98 VAL A CA 1
ATOM 788 C C . VAL A 1 98 ? -3.997 0.738 -1.444 1.00 85.50 98 VAL A C 1
ATOM 790 O O . VAL A 1 98 ? -4.615 1.588 -0.800 1.00 85.50 98 VAL A O 1
ATOM 793 N N . MET A 1 99 ? -4.384 -0.530 -1.489 1.00 86.56 99 MET A N 1
ATOM 794 C CA . MET A 1 99 ? -5.531 -1.049 -0.761 1.00 86.56 99 MET A CA 1
ATOM 795 C C . MET A 1 99 ? -5.085 -1.640 0.572 1.00 86.56 99 MET A C 1
ATOM 797 O O . MET A 1 99 ? -4.282 -2.574 0.621 1.00 86.56 99 MET A O 1
ATOM 801 N N . ILE A 1 100 ? -5.621 -1.100 1.663 1.00 87.62 100 ILE A N 1
ATOM 802 C CA . ILE A 1 100 ? -5.324 -1.559 3.018 1.00 87.62 100 ILE A CA 1
ATOM 803 C C . ILE A 1 100 ? -6.581 -2.203 3.588 1.00 87.62 100 ILE A C 1
ATOM 805 O O . ILE A 1 100 ? -7.654 -1.600 3.586 1.00 87.62 100 ILE A O 1
ATOM 809 N N . HIS A 1 101 ? -6.441 -3.423 4.091 1.00 85.88 101 HIS A N 1
ATOM 810 C CA . HIS A 1 101 ? -7.519 -4.196 4.693 1.00 85.88 101 HIS A CA 1
ATOM 811 C C . HIS A 1 101 ? -7.311 -4.301 6.199 1.00 85.88 101 HIS A C 1
ATOM 813 O O . HIS A 1 101 ? -6.292 -4.839 6.626 1.00 85.88 101 HIS A O 1
ATOM 819 N N . HIS A 1 102 ? -8.269 -3.825 6.997 1.00 86.06 102 HIS A N 1
ATOM 820 C CA . HIS A 1 102 ? -8.257 -4.007 8.451 1.00 86.06 102 HIS A CA 1
ATOM 821 C C . HIS A 1 102 ? -9.675 -3.953 9.038 1.00 86.06 102 HIS A C 1
ATOM 823 O O . HIS A 1 102 ? -10.485 -3.108 8.658 1.00 86.06 102 HIS A O 1
ATOM 829 N N . ASP A 1 103 ? -9.983 -4.817 10.005 1.00 83.44 103 ASP A N 1
ATOM 830 C CA . ASP A 1 103 ? -11.310 -4.922 10.638 1.00 83.44 103 ASP A CA 1
ATOM 831 C C . ASP A 1 103 ? -11.723 -3.635 11.386 1.00 83.44 103 ASP A C 1
ATOM 833 O O . ASP A 1 103 ? -12.873 -3.189 11.347 1.00 83.44 103 ASP A O 1
ATOM 837 N N . ARG A 1 104 ? -10.754 -2.976 12.027 1.00 86.31 104 ARG A N 1
ATOM 838 C CA . ARG A 1 104 ? -10.937 -1.709 12.744 1.00 86.31 104 ARG A CA 1
ATOM 839 C C . ARG A 1 104 ? -11.434 -0.573 11.846 1.00 86.31 104 ARG A C 1
ATOM 841 O O . ARG A 1 104 ? -12.079 0.337 12.360 1.00 86.31 104 ARG A O 1
ATOM 848 N N . PHE A 1 105 ? -11.244 -0.631 10.526 1.00 85.88 105 PHE A N 1
ATOM 849 C CA . PHE A 1 105 ? -11.700 0.428 9.617 1.00 85.88 105 PHE A CA 1
ATOM 850 C C . PHE A 1 105 ? -13.224 0.608 9.604 1.00 85.88 105 PHE A C 1
ATOM 852 O O . PHE A 1 105 ? -13.695 1.703 9.298 1.00 85.88 105 PHE A O 1
ATOM 859 N N . ALA A 1 106 ? -14.013 -0.403 9.986 1.00 81.44 106 ALA A N 1
ATOM 860 C CA . ALA A 1 106 ? -15.455 -0.222 10.190 1.00 81.44 106 ALA A CA 1
ATOM 861 C C . ALA A 1 106 ? -15.792 0.667 11.398 1.00 81.44 106 ALA A C 1
ATOM 863 O O . ALA A 1 106 ? -16.853 1.282 11.424 1.00 81.44 106 ALA A O 1
ATOM 864 N N . LYS A 1 107 ? -14.904 0.722 12.396 1.00 84.50 107 LYS A N 1
ATOM 865 C CA . LYS A 1 107 ? -15.100 1.456 13.654 1.00 84.50 107 LYS A CA 1
ATOM 866 C C . LYS A 1 107 ? -14.395 2.810 13.675 1.00 84.50 107 LYS A C 1
ATOM 868 O O . LYS A 1 107 ? -14.707 3.619 14.540 1.00 84.50 107 LYS A O 1
ATOM 873 N N . MET A 1 108 ? -13.460 3.042 12.755 1.00 85.19 108 MET A N 1
ATOM 874 C CA . MET A 1 108 ? -12.768 4.324 12.645 1.00 85.19 108 MET A CA 1
ATOM 875 C C . MET A 1 108 ? -13.705 5.411 12.120 1.00 85.19 108 MET A C 1
ATOM 877 O O . MET A 1 108 ? -14.419 5.204 11.129 1.00 85.19 108 MET A O 1
ATOM 881 N N . GLY A 1 109 ? -13.659 6.575 12.765 1.00 79.50 109 GLY A N 1
ATOM 882 C CA . GLY A 1 109 ? -14.356 7.775 12.306 1.00 79.50 109 GLY A CA 1
ATOM 883 C C . GLY A 1 109 ? -13.764 8.323 11.006 1.00 79.50 109 GLY A C 1
ATOM 884 O O . GLY A 1 109 ? -12.666 7.946 10.597 1.00 79.50 109 GLY A O 1
ATOM 885 N N . THR A 1 110 ? -14.484 9.229 10.345 1.00 82.56 110 THR A N 1
ATOM 886 C CA . THR A 1 110 ? -14.003 9.868 9.107 1.00 82.56 110 THR A CA 1
ATOM 887 C C . THR A 1 110 ? -12.709 10.648 9.339 1.00 82.56 110 THR A C 1
ATOM 889 O O . THR A 1 110 ? -11.780 10.507 8.554 1.00 82.56 110 THR A O 1
ATOM 892 N N . GLU A 1 111 ? -12.614 11.392 10.444 1.00 84.56 111 GLU A N 1
ATOM 893 C CA . GLU A 1 111 ? -11.406 12.145 10.818 1.00 84.56 111 GLU A CA 1
ATOM 894 C C . GLU A 1 111 ? -10.212 11.215 11.078 1.00 84.56 111 GLU A C 1
ATOM 896 O O . GLU A 1 111 ? -9.135 11.432 10.538 1.00 84.56 111 GLU A O 1
ATOM 901 N N . GLU A 1 112 ? -10.417 10.117 11.815 1.00 84.44 112 GLU A N 1
ATOM 902 C CA . GLU A 1 112 ? -9.368 9.124 12.106 1.00 84.44 112 GLU A CA 1
ATOM 903 C C . GLU A 1 112 ? -8.859 8.444 10.820 1.00 84.44 112 GLU A C 1
ATOM 905 O O . GLU A 1 112 ? -7.672 8.149 10.680 1.00 84.44 112 GLU A O 1
ATOM 910 N N . LYS A 1 113 ? -9.752 8.200 9.850 1.00 83.81 113 LYS A N 1
ATOM 911 C CA . LYS A 1 113 ? -9.382 7.675 8.527 1.00 83.81 113 LYS A CA 1
ATOM 912 C C . LYS A 1 113 ? -8.615 8.698 7.703 1.00 83.81 113 LYS A C 1
ATOM 914 O O . LYS A 1 113 ? -7.672 8.316 7.018 1.00 83.81 113 LYS A O 1
ATOM 919 N N . GLN A 1 114 ? -9.021 9.962 7.751 1.00 86.75 114 GLN A N 1
ATOM 920 C CA . GLN A 1 114 ? -8.347 11.029 7.026 1.00 86.75 114 GLN A CA 1
ATOM 921 C C . GLN A 1 114 ? -6.939 11.262 7.580 1.00 86.75 114 GLN A C 1
ATOM 923 O O . GLN A 1 114 ? -5.991 11.256 6.803 1.00 86.75 114 GLN A O 1
ATOM 928 N N . GLU A 1 115 ? -6.783 11.333 8.905 1.00 89.31 115 GLU A N 1
ATOM 929 C CA . GLU A 1 115 ? -5.470 11.420 9.557 1.00 89.31 115 GLU A CA 1
ATOM 930 C C . GLU A 1 115 ? -4.578 10.236 9.151 1.00 89.31 115 GLU A C 1
ATOM 932 O O . GLU A 1 115 ? -3.401 10.405 8.836 1.00 89.31 115 GLU A O 1
ATOM 937 N N . LEU A 1 116 ? -5.138 9.021 9.108 1.00 88.81 116 LEU A N 1
ATOM 938 C CA . LEU A 1 116 ? -4.396 7.847 8.657 1.00 88.81 116 LEU A CA 1
ATOM 939 C C . LEU A 1 116 ? -3.928 7.991 7.200 1.00 88.81 116 LEU A C 1
ATOM 941 O O . LEU A 1 116 ? -2.775 7.679 6.912 1.00 88.81 116 LEU A O 1
ATOM 945 N N . VAL A 1 117 ? -4.788 8.461 6.292 1.00 88.00 117 VAL A N 1
ATOM 946 C CA . VAL A 1 117 ? -4.420 8.680 4.884 1.00 88.00 117 VAL A CA 1
A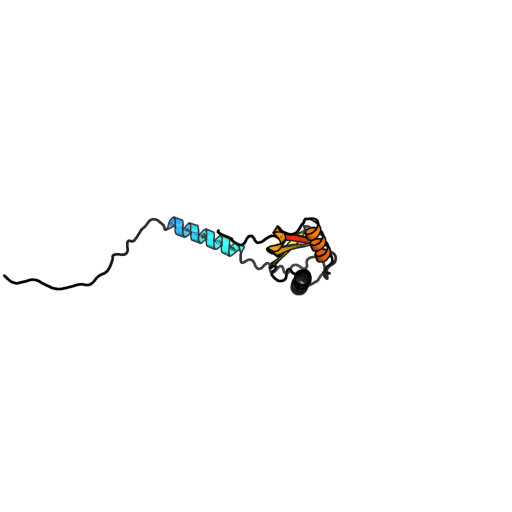TOM 947 C C . VAL A 1 117 ? -3.348 9.761 4.752 1.00 88.00 117 VAL A C 1
ATOM 949 O O . VAL A 1 117 ? -2.391 9.552 4.015 1.00 88.00 117 VAL A O 1
ATOM 952 N N . GLU A 1 118 ? -3.445 10.864 5.493 1.00 87.12 118 GLU A N 1
ATOM 953 C CA . GLU A 1 118 ? -2.439 11.937 5.480 1.00 87.12 118 GLU A CA 1
ATOM 954 C C . GLU A 1 118 ? -1.062 11.426 5.929 1.00 87.12 118 GLU A C 1
ATOM 956 O O . GLU A 1 118 ? -0.045 11.696 5.288 1.00 87.12 118 GLU A O 1
ATOM 961 N N . VAL A 1 119 ? -1.021 10.610 6.987 1.00 90.31 119 VAL A N 1
ATOM 962 C CA . VAL A 1 119 ? 0.226 9.983 7.453 1.00 90.31 119 VAL A CA 1
ATOM 963 C C . VAL A 1 119 ? 0.785 9.009 6.410 1.00 90.31 119 VAL A C 1
ATOM 965 O O . VAL A 1 119 ? 1.998 8.948 6.218 1.00 90.31 119 VAL A O 1
ATOM 968 N N . LEU A 1 120 ? -0.075 8.252 5.725 1.00 89.31 120 LEU A N 1
ATOM 969 C CA . LEU A 1 120 ? 0.339 7.318 4.675 1.00 89.31 120 LEU A CA 1
ATOM 970 C C . LEU A 1 120 ? 0.851 8.037 3.417 1.00 89.31 120 LEU A C 1
ATOM 972 O O . LEU A 1 120 ? 1.824 7.588 2.816 1.00 89.31 120 LEU A O 1
ATOM 976 N N . GLN A 1 121 ? 0.251 9.170 3.049 1.00 88.38 121 GLN A N 1
ATOM 977 C CA . GLN A 1 121 ? 0.706 10.019 1.943 1.00 88.38 121 GLN A CA 1
ATOM 978 C C . GLN A 1 121 ? 2.066 10.673 2.219 1.00 88.38 121 GLN A C 1
ATOM 980 O O . GLN A 1 121 ? 2.799 10.977 1.283 1.00 88.38 121 GLN A O 1
ATOM 985 N N . ALA A 1 122 ? 2.427 10.862 3.490 1.00 89.81 122 ALA A N 1
ATOM 986 C CA . ALA A 1 122 ? 3.729 11.396 3.881 1.00 89.81 122 ALA A CA 1
ATOM 987 C C . ALA A 1 122 ? 4.877 10.368 3.792 1.00 89.81 122 ALA A C 1
ATOM 989 O O . ALA A 1 122 ? 6.039 10.737 3.984 1.00 89.81 122 ALA A O 1
ATOM 990 N N . VAL A 1 123 ? 4.587 9.088 3.521 1.00 90.94 123 VAL A N 1
ATOM 991 C CA . VAL A 1 123 ? 5.622 8.059 3.347 1.00 90.94 123 VAL A CA 1
ATOM 992 C C . VAL A 1 123 ? 6.383 8.327 2.042 1.00 90.94 123 VAL A C 1
ATOM 994 O O . VAL A 1 123 ? 5.764 8.377 0.978 1.00 90.94 123 VAL A O 1
ATOM 997 N N . PRO A 1 124 ? 7.717 8.494 2.086 1.00 88.62 124 PRO A N 1
ATOM 998 C CA . PRO A 1 124 ? 8.483 8.861 0.906 1.00 88.62 124 PRO A CA 1
ATOM 999 C C . PRO A 1 124 ? 8.546 7.713 -0.106 1.00 88.62 124 PRO A C 1
ATOM 1001 O O . PRO A 1 124 ? 8.836 6.570 0.245 1.00 88.62 124 PRO A O 1
ATOM 1004 N N . PHE A 1 125 ? 8.360 8.046 -1.382 1.00 88.50 125 PHE A N 1
ATOM 1005 C CA . PHE A 1 125 ? 8.678 7.174 -2.508 1.00 88.50 125 PHE A CA 1
ATOM 1006 C C . PHE A 1 125 ? 9.834 7.786 -3.324 1.00 88.50 125 PHE A C 1
ATOM 1008 O O . PHE A 1 125 ? 9.868 9.008 -3.487 1.00 88.50 125 PHE A O 1
ATOM 1015 N N . PRO A 1 126 ? 10.809 6.995 -3.820 1.00 84.19 126 PRO A N 1
ATOM 1016 C CA . PRO A 1 126 ? 11.990 7.546 -4.498 1.00 84.19 126 PRO A CA 1
ATOM 1017 C C . PRO A 1 126 ? 11.701 8.326 -5.791 1.00 84.19 126 PRO A C 1
ATOM 1019 O O . PRO A 1 126 ? 12.485 9.198 -6.166 1.00 84.19 126 PRO A O 1
ATOM 1022 N N . GLU A 1 127 ? 10.594 8.032 -6.473 1.00 81.31 127 GLU A N 1
ATOM 1023 C CA . GLU A 1 127 ? 10.155 8.749 -7.673 1.00 81.31 127 GLU A CA 1
ATOM 1024 C C . GLU A 1 127 ? 9.157 9.860 -7.320 1.00 81.31 127 GLU A C 1
ATOM 1026 O O . GLU A 1 127 ? 8.175 9.631 -6.618 1.00 81.31 127 GLU A O 1
ATOM 1031 N N . LYS A 1 128 ? 9.405 11.073 -7.829 1.00 74.19 128 LYS A N 1
ATOM 1032 C CA . LYS A 1 128 ? 8.610 12.273 -7.510 1.00 74.19 128 LYS A CA 1
ATOM 1033 C C . LYS A 1 128 ? 7.316 12.412 -8.312 1.00 74.19 128 LYS A C 1
ATOM 1035 O O . LYS A 1 128 ? 6.455 13.182 -7.913 1.00 74.19 128 LYS A O 1
ATOM 1040 N N . GLU A 1 129 ? 7.209 11.709 -9.434 1.00 72.69 129 GLU A N 1
ATOM 1041 C CA . GLU A 1 129 ? 6.061 11.772 -10.354 1.00 72.69 129 GLU A CA 1
ATOM 1042 C C . GLU A 1 129 ? 5.091 10.595 -10.159 1.00 72.69 129 GLU A C 1
ATOM 1044 O O .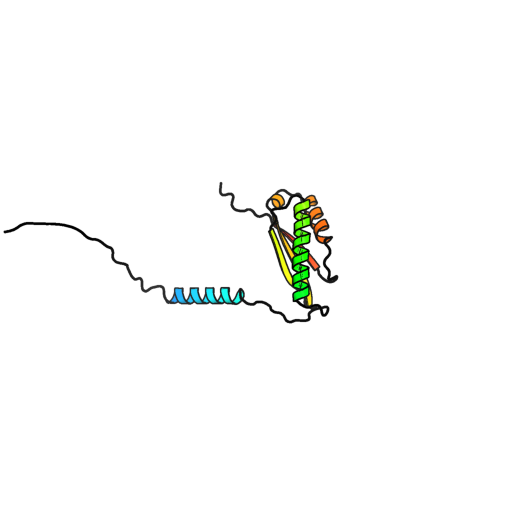 GLU A 1 129 ? 4.239 10.341 -11.003 1.00 72.69 129 GLU A O 1
ATOM 1049 N N . SER A 1 130 ? 5.241 9.840 -9.067 1.00 74.44 130 SER A N 1
ATOM 1050 C CA . SER A 1 130 ? 4.335 8.744 -8.730 1.00 74.44 130 SER A CA 1
ATOM 1051 C C . SER A 1 130 ? 3.141 9.255 -7.931 1.00 74.44 130 SER A C 1
ATOM 1053 O O . SER A 1 130 ? 3.313 9.818 -6.849 1.00 74.44 130 SER A O 1
ATOM 1055 N N . ASP A 1 131 ? 1.938 8.976 -8.423 1.00 81.19 131 ASP A N 1
ATOM 1056 C CA . ASP A 1 131 ? 0.697 9.302 -7.722 1.00 81.19 131 ASP A CA 1
ATOM 1057 C C . ASP A 1 131 ? 0.182 8.093 -6.931 1.00 81.19 131 ASP A C 1
ATOM 1059 O O . ASP A 1 131 ? 0.146 6.969 -7.438 1.00 81.19 131 ASP A O 1
ATOM 1063 N N . PHE A 1 132 ? -0.242 8.328 -5.685 1.00 85.38 132 PHE A N 1
ATOM 1064 C CA . PHE A 1 132 ? -0.731 7.289 -4.775 1.00 85.38 132 PHE A CA 1
ATOM 1065 C C . PHE A 1 132 ? -2.175 7.550 -4.351 1.00 85.38 132 PHE A C 1
ATOM 1067 O O . PHE A 1 132 ? -2.496 8.585 -3.765 1.00 85.38 132 PHE A O 1
ATOM 1074 N N . THR A 1 133 ? -3.035 6.561 -4.575 1.00 85.88 133 THR A N 1
ATOM 1075 C CA . THR A 1 133 ? -4.419 6.547 -4.092 1.00 85.88 133 THR A CA 1
ATOM 1076 C C . THR A 1 133 ? -4.580 5.473 -3.024 1.00 85.88 133 THR A C 1
ATOM 1078 O O . THR A 1 133 ? -4.297 4.303 -3.269 1.00 85.88 133 THR A O 1
ATOM 1081 N N . PHE A 1 134 ? -5.061 5.852 -1.838 1.00 82.25 134 PHE A N 1
ATOM 1082 C CA . PHE A 1 134 ? -5.267 4.925 -0.723 1.00 82.25 134 PHE A CA 1
ATOM 1083 C C . PHE A 1 134 ? -6.732 4.517 -0.593 1.00 82.25 134 PHE A C 1
ATOM 1085 O O . PHE A 1 134 ? -7.623 5.362 -0.513 1.00 82.25 134 PHE A O 1
ATOM 1092 N N . ILE A 1 135 ? -6.979 3.210 -0.496 1.00 83.94 135 ILE A N 1
ATOM 1093 C CA . ILE A 1 135 ? -8.314 2.646 -0.289 1.00 83.94 135 ILE A CA 1
ATOM 1094 C C . ILE A 1 135 ? -8.326 1.849 1.013 1.00 83.94 135 ILE A C 1
ATOM 1096 O O . ILE A 1 135 ? -7.729 0.778 1.114 1.00 83.94 135 ILE A O 1
ATOM 1100 N N . LEU A 1 136 ? -9.057 2.351 2.010 1.00 83.69 136 LEU A N 1
ATOM 1101 C CA . LEU A 1 136 ? -9.250 1.669 3.290 1.00 83.69 136 LEU A CA 1
ATOM 1102 C C . LEU A 1 136 ? -10.468 0.739 3.209 1.00 83.69 136 LEU A C 1
ATOM 1104 O O . LEU A 1 136 ? -11.612 1.188 3.108 1.00 83.69 136 LEU A O 1
ATOM 1108 N N . ARG A 1 137 ? -10.235 -0.573 3.268 1.00 79.31 137 ARG A N 1
ATOM 1109 C CA . ARG A 1 137 ? -11.269 -1.614 3.248 1.00 79.31 137 ARG A CA 1
ATOM 1110 C C . ARG A 1 137 ? -11.405 -2.263 4.619 1.00 79.31 137 ARG A C 1
ATOM 1112 O O . ARG A 1 137 ? -10.436 -2.746 5.194 1.00 79.31 137 ARG A O 1
ATOM 1119 N N . CYS A 1 138 ? -12.630 -2.336 5.125 1.00 74.19 138 CYS A N 1
ATOM 1120 C CA . CYS A 1 138 ? -12.914 -3.227 6.241 1.00 74.19 138 CYS A CA 1
ATOM 1121 C C . CYS A 1 138 ? -13.079 -4.645 5.708 1.00 74.19 138 CYS A C 1
ATOM 1123 O O . CYS A 1 138 ? -13.908 -4.870 4.825 1.00 74.19 138 CYS A O 1
ATOM 1125 N N . ASP A 1 139 ? -12.331 -5.592 6.264 1.00 61.94 139 ASP A N 1
ATOM 1126 C CA . ASP A 1 139 ? -12.612 -7.001 6.035 1.00 61.94 139 ASP A CA 1
ATOM 1127 C C . ASP A 1 139 ? -13.736 -7.424 6.989 1.00 61.94 139 ASP A C 1
ATOM 1129 O O . ASP A 1 139 ? -13.541 -7.563 8.197 1.00 61.94 139 ASP A O 1
ATOM 1133 N N . LEU A 1 140 ? -14.958 -7.546 6.469 1.00 51.16 140 LEU A N 1
ATOM 1134 C CA . LEU A 1 140 ? -16.035 -8.243 7.168 1.00 51.16 140 LEU A CA 1
ATOM 1135 C C . LEU A 1 140 ? -15.882 -9.733 6.862 1.00 51.16 140 LEU A C 1
ATOM 1137 O O . LEU A 1 140 ? -16.702 -10.325 6.161 1.00 51.16 140 LEU A O 1
ATOM 1141 N N . ALA A 1 141 ? -14.813 -10.340 7.375 1.00 45.50 141 ALA A N 1
ATOM 1142 C CA . ALA A 1 141 ? -14.654 -11.781 7.338 1.00 45.50 141 ALA A CA 1
ATOM 1143 C C . ALA A 1 141 ? -15.763 -12.416 8.196 1.00 45.50 141 ALA A C 1
ATOM 1145 O O . ALA A 1 141 ? -15.684 -12.466 9.421 1.00 45.50 141 ALA A O 1
ATOM 1146 N N . GLY A 1 142 ? -16.844 -12.824 7.528 1.00 43.78 142 GLY A N 1
ATOM 1147 C CA . GLY A 1 142 ? -17.764 -13.896 7.908 1.00 43.78 142 GLY A CA 1
ATOM 1148 C C . GLY A 1 142 ? -17.972 -14.169 9.398 1.00 43.78 142 GLY A C 1
ATOM 1149 O O . GLY A 1 142 ? -17.693 -15.274 9.854 1.00 43.78 142 GLY A O 1
ATOM 1150 N N . LYS A 1 143 ? -18.570 -13.238 10.148 1.00 40.03 143 LYS A N 1
ATOM 1151 C CA . LYS A 1 143 ? -19.337 -13.639 11.336 1.00 40.03 143 LYS A CA 1
ATOM 1152 C C . LYS A 1 143 ? -20.705 -14.132 10.872 1.00 40.03 143 LYS A C 1
ATOM 1154 O O . LYS A 1 143 ? -21.652 -13.351 10.818 1.00 40.03 143 LYS A O 1
ATOM 1159 N N . SER A 1 144 ? -20.803 -15.415 10.506 1.00 41.81 144 SER A N 1
ATOM 1160 C CA . SER A 1 144 ? -22.098 -16.090 10.613 1.00 41.81 144 SER A CA 1
ATOM 1161 C C . SER A 1 144 ? -22.406 -16.209 12.105 1.00 41.81 144 SER A C 1
ATOM 1163 O O . SER A 1 144 ? -21.632 -16.820 12.845 1.00 41.81 144 SER A O 1
ATOM 1165 N N . LEU A 1 145 ? -23.475 -15.537 12.527 1.00 44.44 145 LEU A N 1
ATOM 1166 C CA . LEU A 1 145 ? -24.145 -15.775 13.805 1.00 44.44 145 LEU A CA 1
ATOM 1167 C C . LEU A 1 145 ? -24.577 -17.240 13.930 1.00 44.44 145 LEU A C 1
ATOM 1169 O O . LEU A 1 145 ? -24.914 -17.836 12.880 1.00 44.44 145 LEU A O 1
#

Sequence (145 aa):
MRKTNYYNSIYIQRRQNRGNTRLAIAALAVIFIICFFMVLPVNGKGTYGNGVSEETYQAWEKAYRSDVKEVLTKKGLDMSGVTMTKTYREDGAREYEVMIHHDRFAKMGTEEKQELVEVLQAVPFPEKESDFTFILRCDLAGKSL

pLDDT: mean 72.42, std 19.2, range [29.38, 93.5]

Foldseek 3Di:
DDDDDDDDDDDDDDDDDPDCPVVVVVVVVVVVVVVVVVPPPPPPPDPFDDNDGPVVVVVLVVVLQVQLCVLCVVVVQNVKDWDWDWDADPSRAIEIEIEIEGQCVVVDDPVRVVVSVVVSVPRDGPDPRYHYDYHYHYPPPDPPD

Radius 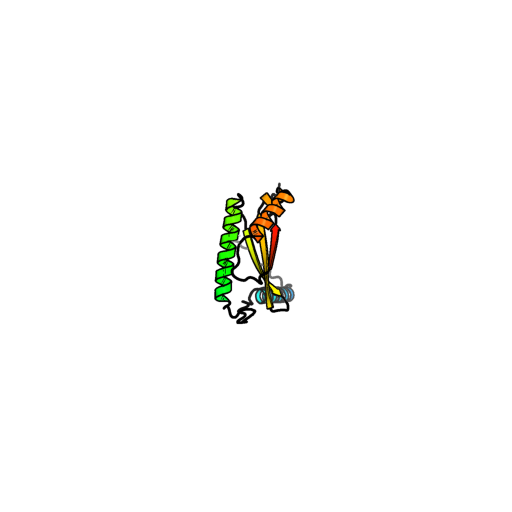of gyration: 27.78 Å; chains: 1; bounding box: 50×95×41 Å

Secondary structure (DSSP, 8-state):
--------------------HHHHHHHHHHHHHHHHHH----------SSS--HHHHHHHHHHHHHHHHHHHHHTT-TT-EEEEEEEE-TTS-EEEEEEEE-GGGGTS-HHHHHHHHHHHHTS--S-TT-EEEEEEE--------